Protein AF-A0A7Y5DW27-F1 (afdb_monomer_lite)

Secondary structure (DSSP, 8-state):
-HHHHTSTTS-TTS----EEEETTTTEEEE-HHHHHHT----

pLDDT: mean 91.36, std 5.83, range [62.53, 97.25]

Foldseek 3Di:
DLVVCPDPPDDLQDFDWDWDQDPVVRDTHTDVVRRVSRDRDD

Radius of gyration: 11.86 Å; chains: 1; bounding box: 24×16×31 Å

Sequence (42 aa):
VTRIRNHPLVPSDIPVYGYIYDVATGRLVEVPAASQAGRASR

Structure (mmCIF, N/CA/C/O backbone):
data_AF-A0A7Y5DW27-F1
#
_entry.id   AF-A0A7Y5DW27-F1
#
loop_
_atom_site.group_PDB
_atom_site.id
_atom_site.type_symbol
_atom_site.label_atom_id
_atom_site.label_alt_id
_atom_site.label_comp_id
_atom_site.label_asym_id
_atom_site.label_entity_id
_atom_site.label_seq_id
_atom_site.pdbx_PDB_ins_code
_atom_site.Cartn_x
_atom_site.Cartn_y
_atom_site.Cartn_z
_atom_site.occupancy
_atom_site.B_iso_or_equiv
_atom_site.auth_seq_id
_atom_site.auth_comp_id
_atom_site.auth_asym_id
_atom_site.auth_atom_id
_atom_site.pdbx_PDB_model_num
ATOM 1 N N . VAL A 1 1 ? -0.847 6.370 -6.250 1.00 83.88 1 VAL A N 1
ATOM 2 C CA . VAL A 1 1 ? 0.228 5.365 -6.470 1.00 83.88 1 VAL A CA 1
ATOM 3 C C . VAL A 1 1 ? 0.914 5.504 -7.828 1.00 83.88 1 VAL A C 1
ATOM 5 O O . VAL A 1 1 ? 2.119 5.313 -7.893 1.00 83.88 1 VAL A O 1
ATOM 8 N N . THR A 1 2 ? 0.222 5.958 -8.877 1.00 86.50 2 THR A N 1
ATOM 9 C CA . THR A 1 2 ? 0.778 6.176 -10.230 1.00 86.50 2 THR A CA 1
ATOM 10 C C . THR A 1 2 ? 2.092 6.968 -10.259 1.00 86.50 2 THR A C 1
ATOM 12 O O . THR A 1 2 ? 3.025 6.589 -10.954 1.00 86.50 2 THR A O 1
ATOM 15 N N . ARG A 1 3 ? 2.220 8.024 -9.439 1.00 90.81 3 ARG A N 1
ATOM 16 C CA . ARG A 1 3 ? 3.463 8.815 -9.333 1.00 90.81 3 ARG A CA 1
ATOM 17 C C . ARG A 1 3 ? 4.661 8.004 -8.822 1.00 90.81 3 ARG A C 1
ATOM 19 O O . ARG A 1 3 ? 5.768 8.216 -9.292 1.00 90.81 3 ARG A O 1
ATOM 26 N N . ILE A 1 4 ? 4.437 7.104 -7.862 1.00 90.94 4 ILE A N 1
ATOM 27 C CA . ILE A 1 4 ? 5.477 6.229 -7.295 1.00 90.94 4 ILE A CA 1
ATOM 28 C C . ILE A 1 4 ? 5.861 5.172 -8.330 1.00 90.94 4 ILE A C 1
ATOM 30 O O . ILE A 1 4 ? 7.041 4.947 -8.565 1.00 90.94 4 ILE A O 1
ATOM 34 N N . ARG A 1 5 ? 4.864 4.579 -9.002 1.00 88.31 5 ARG A N 1
ATOM 35 C CA . ARG A 1 5 ? 5.088 3.590 -10.060 1.00 88.31 5 ARG A CA 1
ATOM 36 C C . ARG A 1 5 ? 5.923 4.152 -11.216 1.00 88.31 5 ARG A C 1
ATOM 38 O O . ARG A 1 5 ? 6.808 3.463 -11.708 1.00 88.31 5 ARG A O 1
ATOM 45 N N . ASN A 1 6 ? 5.669 5.397 -11.607 1.00 89.31 6 ASN A N 1
ATOM 46 C CA . ASN A 1 6 ? 6.375 6.064 -12.703 1.00 89.31 6 ASN A CA 1
ATOM 47 C C . ASN A 1 6 ? 7.716 6.688 -12.278 1.00 89.31 6 ASN A C 1
ATOM 49 O O . ASN A 1 6 ? 8.342 7.390 -13.070 1.00 89.31 6 ASN A O 1
ATOM 53 N N . HIS A 1 7 ? 8.146 6.497 -11.029 1.00 93.38 7 HIS A N 1
ATOM 54 C CA . HIS A 1 7 ? 9.387 7.080 -10.542 1.00 93.38 7 HIS A CA 1
ATOM 55 C C . HIS A 1 7 ? 10.595 6.247 -11.013 1.00 93.38 7 HIS A C 1
ATOM 57 O O . HIS A 1 7 ? 10.567 5.025 -10.872 1.00 93.38 7 HIS A O 1
ATOM 63 N N . PRO A 1 8 ? 11.688 6.870 -11.497 1.00 90.88 8 PRO A N 1
ATOM 64 C CA . PRO A 1 8 ? 12.839 6.165 -12.081 1.00 90.88 8 PRO A CA 1
ATOM 65 C C . PRO A 1 8 ? 13.558 5.202 -11.122 1.00 90.88 8 PRO A C 1
ATOM 67 O O . PRO A 1 8 ? 14.260 4.302 -11.564 1.00 90.88 8 PRO A O 1
ATOM 70 N N . LEU A 1 9 ? 13.372 5.373 -9.811 1.00 93.38 9 LEU A N 1
ATOM 71 C CA . LEU A 1 9 ? 13.921 4.478 -8.783 1.00 93.38 9 LEU A CA 1
ATOM 72 C C . LEU A 1 9 ? 13.034 3.272 -8.454 1.00 93.38 9 LEU A C 1
ATOM 74 O O . LEU A 1 9 ? 13.398 2.487 -7.583 1.00 93.38 9 LEU A O 1
ATOM 78 N N . VAL A 1 10 ? 11.870 3.127 -9.091 1.00 91.19 10 VAL A N 1
ATOM 79 C CA . VAL A 1 10 ? 10.992 1.978 -8.861 1.00 91.19 10 VAL A CA 1
ATOM 80 C C . VAL A 1 10 ? 10.937 1.153 -10.154 1.00 91.19 10 VAL A C 1
ATOM 82 O O . VAL A 1 10 ? 10.204 1.513 -11.078 1.00 91.19 10 VAL A O 1
ATOM 85 N N . PRO A 1 11 ? 11.700 0.049 -10.234 1.00 92.44 11 PRO A N 1
ATOM 86 C CA . PRO A 1 11 ? 11.654 -0.917 -11.333 1.00 92.44 11 PRO A CA 1
ATOM 87 C C . PRO A 1 11 ? 10.254 -1.502 -11.578 1.00 92.44 11 PRO A C 1
ATOM 89 O O . PRO A 1 11 ? 9.476 -1.683 -10.636 1.00 92.44 11 PRO A O 1
ATOM 92 N N . SER A 1 12 ? 9.920 -1.790 -12.841 1.00 89.75 12 SER A N 1
ATOM 93 C CA . SER A 1 12 ? 8.585 -2.232 -13.291 1.00 89.75 12 SER A CA 1
ATOM 94 C C . SER A 1 12 ? 8.163 -3.618 -12.792 1.00 89.75 12 SER A C 1
ATOM 96 O O . SER A 1 12 ? 6.979 -3.951 -12.835 1.00 89.75 12 SER A O 1
ATOM 98 N N . ASP A 1 13 ? 9.104 -4.416 -12.302 1.00 93.31 13 ASP A N 1
ATOM 99 C CA . ASP A 1 13 ? 8.897 -5.749 -11.742 1.00 93.31 13 ASP A CA 1
ATOM 100 C C . ASP A 1 13 ? 8.553 -5.735 -10.243 1.00 93.31 13 ASP A C 1
ATOM 102 O O . ASP A 1 13 ? 8.045 -6.728 -9.726 1.00 93.31 13 ASP A O 1
ATOM 106 N N . ILE A 1 14 ? 8.767 -4.614 -9.545 1.00 91.62 14 ILE A N 1
ATOM 107 C CA . ILE A 1 14 ? 8.449 -4.483 -8.116 1.00 91.62 14 ILE A CA 1
ATOM 108 C C . ILE A 1 14 ? 6.981 -4.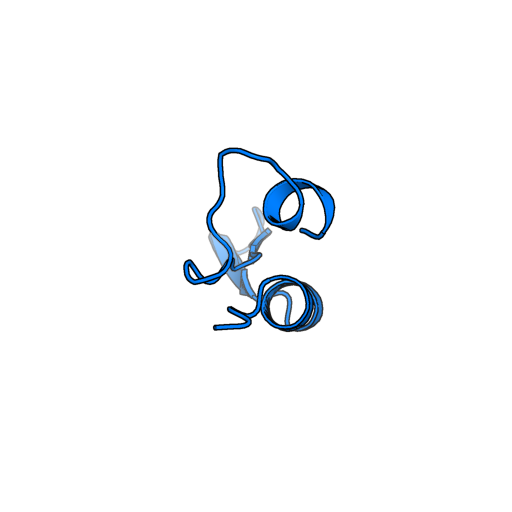071 -7.950 1.00 91.62 14 ILE A C 1
ATOM 110 O O . ILE A 1 14 ? 6.651 -2.945 -8.308 1.00 91.62 14 ILE A O 1
ATOM 114 N N . PRO A 1 15 ? 6.080 -4.889 -7.384 1.00 92.25 15 PRO A N 1
ATOM 115 C CA . PRO A 1 15 ? 4.694 -4.481 -7.157 1.00 92.25 15 PRO A CA 1
ATOM 116 C C . PRO A 1 15 ? 4.589 -3.392 -6.076 1.00 92.25 15 PRO A C 1
ATOM 118 O O . PRO A 1 15 ? 5.316 -3.410 -5.083 1.00 92.25 15 PRO A O 1
ATOM 121 N N . VAL A 1 16 ? 3.655 -2.453 -6.248 1.00 93.06 16 VAL A N 1
ATOM 122 C CA . VAL A 1 16 ? 3.391 -1.368 -5.289 1.00 93.06 16 VAL A CA 1
ATOM 123 C C . VAL A 1 16 ? 1.976 -1.492 -4.732 1.00 93.06 16 VAL A C 1
ATOM 125 O O . VAL A 1 16 ? 1.010 -1.554 -5.490 1.00 93.06 16 VAL A O 1
ATOM 128 N N . TYR A 1 17 ? 1.855 -1.458 -3.407 1.00 93.88 17 TYR A N 1
ATOM 129 C CA . TYR A 1 17 ? 0.580 -1.533 -2.695 1.00 93.88 17 TYR A CA 1
ATOM 130 C C . TYR A 1 17 ? 0.249 -0.200 -2.024 1.00 93.88 17 TYR A C 1
ATOM 132 O O . TYR A 1 17 ? 1.142 0.558 -1.641 1.00 93.88 17 TYR A O 1
ATOM 140 N N . GLY A 1 18 ? -1.043 0.099 -1.893 1.00 94.38 18 GLY A N 1
ATOM 141 C CA . GLY A 1 18 ? -1.524 1.296 -1.209 1.00 94.38 18 GLY A CA 1
ATOM 142 C C . GLY A 1 18 ? -2.496 0.936 -0.100 1.00 94.38 18 GLY A C 1
ATOM 143 O O . GLY A 1 18 ? -3.482 0.242 -0.339 1.00 94.38 18 GLY A O 1
ATOM 144 N N . TYR A 1 19 ? -2.229 1.463 1.090 1.00 95.56 19 TYR A N 1
ATOM 145 C CA . TYR A 1 19 ? -3.073 1.297 2.265 1.00 95.56 19 TYR A CA 1
ATOM 146 C C . TYR A 1 19 ? -3.419 2.664 2.847 1.00 95.56 19 TYR A C 1
ATOM 148 O O . TYR A 1 19 ? -2.609 3.592 2.795 1.00 95.56 19 TYR A O 1
ATOM 156 N N . ILE A 1 20 ? -4.615 2.775 3.413 1.00 95.12 20 ILE A N 1
ATOM 157 C CA . ILE A 1 20 ? -5.036 3.906 4.234 1.00 95.12 20 ILE A CA 1
ATOM 158 C C . ILE A 1 20 ? -5.012 3.438 5.679 1.00 95.12 20 ILE A C 1
ATOM 160 O O . ILE A 1 20 ? -5.648 2.446 6.028 1.00 95.12 20 ILE A O 1
ATOM 164 N N . TYR A 1 21 ? -4.268 4.151 6.515 1.00 96.81 21 TYR A N 1
ATOM 165 C CA . TYR A 1 21 ? -4.318 3.931 7.949 1.00 96.81 21 TYR A CA 1
ATOM 166 C C . TYR A 1 21 ? -5.525 4.662 8.535 1.00 96.81 21 TYR A C 1
ATOM 168 O O . TYR A 1 21 ? -5.614 5.887 8.454 1.00 96.81 21 TYR A O 1
ATOM 176 N N . ASP A 1 22 ? -6.451 3.905 9.112 1.00 97.12 22 ASP A N 1
ATOM 177 C CA . ASP A 1 22 ? -7.568 4.440 9.877 1.00 97.12 22 ASP A CA 1
ATOM 178 C C . ASP A 1 22 ? -7.136 4.621 11.337 1.00 97.12 22 ASP A C 1
ATOM 180 O O . ASP A 1 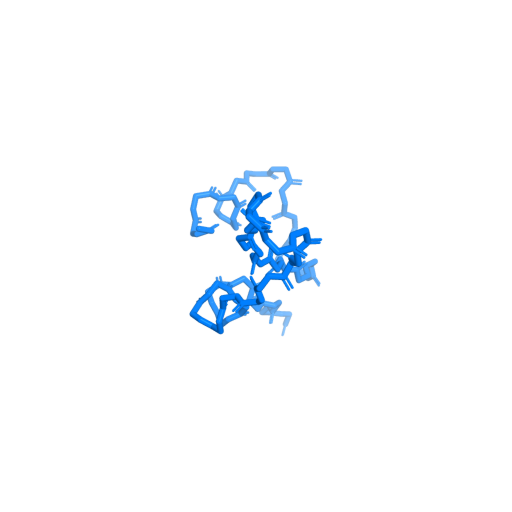22 ? -6.971 3.656 12.082 1.00 97.12 22 ASP A O 1
ATOM 184 N N . VAL A 1 23 ? -6.963 5.878 11.745 1.00 97.25 23 VAL A N 1
ATOM 185 C CA . VAL A 1 23 ? -6.522 6.252 13.097 1.00 97.25 23 VAL A CA 1
ATOM 186 C C . VAL A 1 23 ? -7.556 5.947 14.182 1.00 97.25 23 VAL A C 1
ATOM 188 O O . VAL A 1 23 ? -7.177 5.794 15.339 1.00 97.25 23 VAL A O 1
ATOM 191 N N . ALA A 1 24 ? -8.843 5.858 13.836 1.00 97.00 24 ALA A N 1
ATOM 192 C CA . ALA A 1 24 ? -9.904 5.599 14.804 1.00 97.00 24 ALA A CA 1
ATOM 193 C C . ALA A 1 24 ? -9.973 4.114 15.174 1.00 97.00 24 ALA A C 1
ATOM 195 O O . ALA A 1 24 ? -10.239 3.770 16.324 1.00 97.00 24 ALA A O 1
ATOM 196 N N . THR A 1 25 ? -9.722 3.231 14.205 1.00 95.38 25 THR A N 1
ATOM 197 C CA . THR A 1 25 ? -9.776 1.773 14.407 1.00 95.38 25 THR A CA 1
ATOM 198 C C . THR A 1 25 ? -8.400 1.117 14.510 1.00 95.38 25 THR A C 1
ATOM 200 O O . THR A 1 25 ? -8.308 -0.047 14.902 1.00 95.38 25 THR A O 1
ATOM 203 N N . GLY A 1 26 ? -7.332 1.838 14.157 1.00 95.94 26 GLY A N 1
ATOM 204 C CA . GLY A 1 26 ? -5.957 1.339 14.102 1.00 95.94 26 GLY A CA 1
ATOM 205 C C . GLY A 1 26 ? -5.687 0.379 12.939 1.00 95.94 26 GLY A C 1
ATOM 206 O O . GLY A 1 26 ? -4.693 -0.346 12.956 1.00 95.94 26 GLY A O 1
ATOM 207 N N . ARG A 1 27 ? -6.577 0.311 11.943 1.00 96.50 27 ARG A N 1
ATOM 208 C CA . ARG A 1 27 ? -6.496 -0.667 10.848 1.00 96.50 27 ARG A CA 1
ATOM 209 C C . ARG A 1 27 ? -5.817 -0.079 9.618 1.00 96.50 27 ARG A C 1
ATOM 211 O O . ARG A 1 27 ? -5.992 1.089 9.289 1.00 96.50 27 ARG A O 1
ATOM 218 N N . LEU A 1 28 ? -5.096 -0.928 8.889 1.00 96.31 28 LEU A N 1
ATOM 219 C CA . LEU A 1 28 ? -4.648 -0.632 7.531 1.00 96.31 28 LEU A CA 1
ATOM 220 C C . LEU A 1 28 ? -5.681 -1.171 6.548 1.00 96.31 28 LEU A C 1
ATOM 222 O O . LEU A 1 28 ? -5.855 -2.380 6.408 1.00 96.31 28 LEU A O 1
ATOM 226 N N . VAL A 1 29 ? -6.377 -0.261 5.882 1.00 95.31 29 VAL A N 1
ATOM 227 C CA . VAL A 1 29 ? -7.376 -0.579 4.866 1.00 95.31 29 VAL A CA 1
ATOM 228 C C . VAL A 1 29 ? -6.688 -0.592 3.509 1.00 95.31 29 VAL A C 1
ATOM 230 O O . VAL A 1 29 ? -6.130 0.419 3.083 1.00 95.31 29 VAL A O 1
ATOM 233 N N . GLU A 1 30 ? -6.700 -1.737 2.829 1.00 93.50 30 GLU A N 1
ATOM 234 C CA . GLU A 1 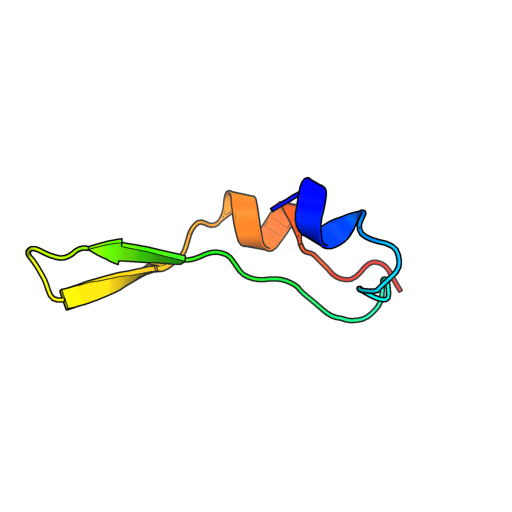30 ? -6.175 -1.828 1.465 1.00 93.50 30 GLU A CA 1
ATOM 235 C C . GLU A 1 30 ? -7.029 -0.995 0.506 1.00 93.50 30 GLU A C 1
ATOM 237 O O . GLU A 1 30 ? -8.258 -1.003 0.579 1.00 93.50 30 GLU A O 1
ATOM 242 N N . VAL A 1 31 ? -6.375 -0.300 -0.426 1.00 95.19 31 VAL A N 1
ATOM 243 C CA . VAL A 1 31 ? -7.042 0.406 -1.521 1.00 95.19 31 VAL A CA 1
ATOM 244 C C . VAL A 1 31 ? -6.902 -0.424 -2.805 1.00 95.19 31 VAL A C 1
ATOM 246 O O . VAL A 1 31 ? -5.846 -0.384 -3.438 1.00 95.19 31 VAL A O 1
ATOM 249 N N . PRO A 1 32 ? -7.954 -1.123 -3.279 1.00 91.94 32 PRO A N 1
ATOM 250 C CA . PRO A 1 32 ? -7.842 -2.029 -4.429 1.00 91.94 32 PRO A CA 1
ATOM 251 C C . PRO A 1 32 ? -7.380 -1.336 -5.718 1.00 91.94 32 PRO A C 1
ATOM 253 O O . PRO A 1 32 ? -6.621 -1.901 -6.506 1.00 91.94 32 PRO A O 1
ATOM 256 N N . ALA A 1 33 ? -7.794 -0.082 -5.925 1.00 90.62 33 ALA A N 1
ATOM 257 C CA . ALA A 1 33 ? -7.361 0.727 -7.065 1.00 90.62 33 ALA A CA 1
ATOM 258 C C . ALA A 1 33 ? -5.851 1.032 -7.033 1.00 90.62 33 ALA A C 1
ATOM 260 O O . ALA A 1 33 ? -5.217 1.153 -8.081 1.00 90.62 33 ALA A O 1
ATOM 261 N N . ALA A 1 34 ? -5.257 1.127 -5.839 1.00 90.88 34 ALA A N 1
ATO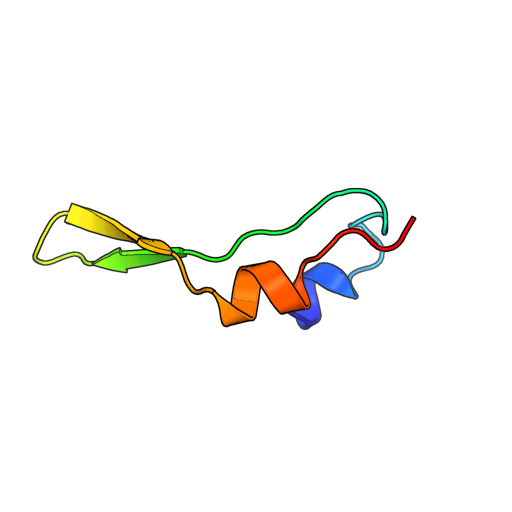M 262 C CA . ALA A 1 34 ? -3.824 1.329 -5.677 1.00 90.88 34 ALA A CA 1
ATOM 263 C C . ALA A 1 34 ? -3.038 0.072 -6.059 1.00 90.88 34 ALA A C 1
ATOM 265 O O . ALA A 1 34 ? -2.067 0.181 -6.805 1.00 90.88 34 ALA A O 1
ATOM 266 N N . SER A 1 35 ? -3.503 -1.099 -5.617 1.00 90.25 35 SER A N 1
ATOM 267 C CA . SER A 1 35 ? -2.911 -2.392 -5.970 1.00 90.25 35 SER A CA 1
ATOM 268 C C . SER A 1 35 ? -3.000 -2.660 -7.478 1.00 90.25 35 SER A C 1
ATOM 270 O O . SER A 1 35 ? -2.052 -3.169 -8.067 1.00 90.25 35 SER A O 1
ATOM 272 N N . GLN A 1 36 ? -4.091 -2.254 -8.143 1.00 90.69 36 GLN A N 1
ATOM 273 C CA . GLN A 1 36 ? -4.214 -2.338 -9.607 1.00 90.69 36 GLN A CA 1
ATOM 274 C C . GLN A 1 36 ? -3.241 -1.403 -10.335 1.00 90.69 36 GLN A C 1
ATOM 276 O O . GLN A 1 36 ? -2.535 -1.840 -11.241 1.00 90.69 36 GLN A O 1
ATOM 281 N N . ALA A 1 37 ? -3.166 -0.135 -9.923 1.00 88.56 37 ALA A N 1
ATOM 282 C CA . ALA A 1 37 ? -2.272 0.852 -10.533 1.00 88.56 37 ALA A CA 1
ATOM 283 C C . ALA A 1 37 ? -0.779 0.578 -10.263 1.00 88.56 37 ALA A C 1
ATOM 285 O O . ALA A 1 37 ? 0.081 1.089 -10.977 1.00 88.56 37 ALA A O 1
ATOM 286 N N . GLY A 1 38 ? -0.468 -0.182 -9.212 1.00 87.69 38 GLY A N 1
ATOM 287 C CA . GLY A 1 38 ? 0.886 -0.566 -8.821 1.00 87.69 38 GLY A CA 1
ATOM 288 C C . GLY A 1 38 ? 1.318 -1.958 -9.283 1.00 87.69 38 GLY A C 1
ATOM 289 O O . GLY A 1 38 ? 2.399 -2.392 -8.881 1.00 87.69 38 GLY A O 1
ATOM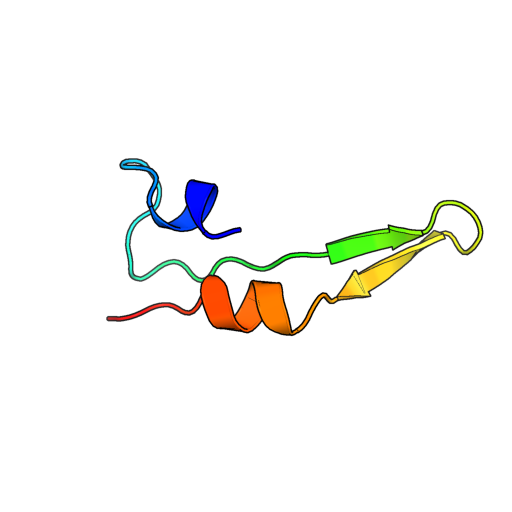 290 N N . ARG A 1 39 ? 0.511 -2.663 -10.094 1.00 89.38 39 ARG A N 1
ATOM 291 C CA . ARG A 1 39 ? 0.852 -4.006 -10.591 1.00 89.38 39 ARG A CA 1
ATOM 292 C C . ARG A 1 39 ? 2.200 -4.007 -11.309 1.00 89.38 39 ARG A C 1
ATOM 294 O O . ARG A 1 39 ? 2.515 -3.090 -12.066 1.00 89.38 39 ARG A O 1
ATOM 301 N N . ALA A 1 40 ? 2.967 -5.066 -11.073 1.00 89.25 40 ALA A N 1
ATOM 302 C CA . ALA A 1 40 ? 4.168 -5.341 -11.841 1.00 89.25 40 ALA A CA 1
ATOM 303 C C . ALA A 1 40 ? 3.777 -5.714 -13.277 1.00 89.25 40 ALA A C 1
ATOM 305 O O . ALA A 1 40 ? 2.803 -6.437 -13.491 1.00 89.25 40 ALA A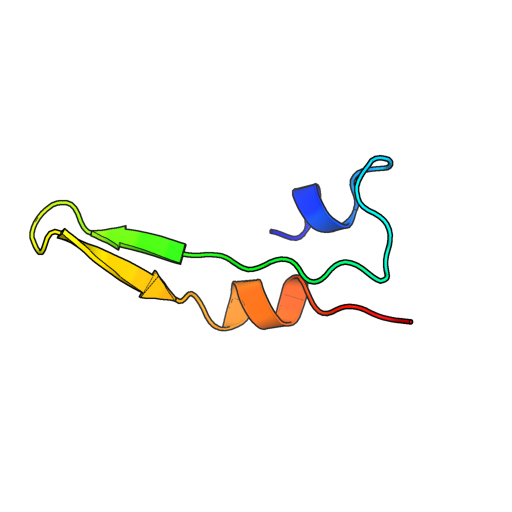 O 1
ATOM 306 N N . SER A 1 41 ? 4.530 -5.208 -14.247 1.00 79.06 41 SER A N 1
ATOM 307 C CA . SER A 1 41 ? 4.232 -5.337 -15.678 1.00 79.06 41 SER A CA 1
ATOM 308 C C . SER A 1 41 ? 5.373 -6.011 -16.441 1.00 79.06 41 SER A C 1
ATOM 310 O O . SER A 1 41 ? 5.700 -5.582 -17.543 1.00 79.06 41 SER A O 1
ATOM 312 N N . ARG A 1 42 ? 6.031 -6.989 -15.808 1.00 62.53 42 ARG A N 1
ATOM 313 C CA . ARG A 1 42 ? 7.156 -7.730 -16.391 1.00 62.53 42 ARG A CA 1
ATOM 314 C C . ARG A 1 42 ? 6.787 -8.401 -17.711 1.00 62.53 42 ARG A C 1
ATOM 316 O O . ARG A 1 42 ? 5.681 -8.980 -17.776 1.00 62.53 42 ARG A O 1
#